Protein AF-A0A2N0QVT3-F1 (afdb_monomer_lite)

Organism: NCBI:txid588596

Radius of gyration: 16.44 Å; chains: 1; bounding box: 43×22×49 Å

Foldseek 3Di:
DPPDAQDPVLLVVPVPDDLQDDDPVRLVSL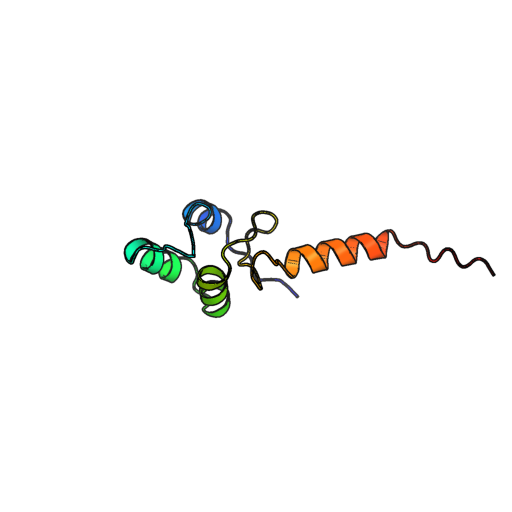CVRDVDPVQSVLCSAANADPVRRGRAPHNVHRPVVVVVVVVVVVVVDDPPDDD

Sequence (83 aa):
MDEVKLSDGVFEQIKDFRHEYLTEEQESLIDKLILNEELKSRYKENGLCYECKQPNTGDYYCQACKSKRFQQNFKNWTSGNHD

pLDDT: mean 88.32, std 9.93, range [48.31, 96.94]

Structure (mmCIF, N/CA/C/O backbone):
data_AF-A0A2N0QVT3-F1
#
_entry.id   AF-A0A2N0QVT3-F1
#
loop_
_atom_site.group_PDB
_atom_site.id
_atom_site.type_symbol
_atom_site.label_atom_id
_atom_site.label_alt_id
_atom_site.label_comp_id
_atom_site.label_asym_id
_atom_site.label_entity_id
_atom_site.label_seq_id
_atom_site.pdbx_PDB_ins_code
_atom_site.Cartn_x
_atom_site.Cartn_y
_atom_site.Cartn_z
_atom_site.occupancy
_atom_site.B_iso_or_equiv
_atom_site.auth_seq_id
_atom_site.auth_comp_id
_atom_site.auth_asym_id
_atom_site.auth_atom_id
_atom_site.pdbx_PDB_model_num
ATOM 1 N N . MET A 1 1 ? 17.257 -7.229 -4.741 1.00 48.31 1 MET A N 1
ATOM 2 C CA . MET A 1 1 ? 16.654 -6.752 -3.486 1.00 48.31 1 MET A CA 1
ATOM 3 C C . MET A 1 1 ? 15.235 -7.261 -3.521 1.00 48.31 1 MET A C 1
ATOM 5 O O . MET A 1 1 ? 14.480 -6.817 -4.378 1.00 48.31 1 MET A O 1
ATOM 9 N N . ASP A 1 2 ? 14.938 -8.295 -2.743 1.00 52.66 2 ASP A N 1
ATOM 10 C CA . ASP A 1 2 ? 13.587 -8.842 -2.677 1.00 52.66 2 ASP A CA 1
ATOM 11 C C . ASP A 1 2 ? 12.711 -7.809 -1.969 1.00 52.66 2 ASP A C 1
ATOM 13 O O . ASP A 1 2 ? 12.742 -7.671 -0.750 1.00 52.66 2 ASP A O 1
ATOM 17 N N . GLU A 1 3 ? 12.021 -6.986 -2.756 1.00 62.78 3 GLU A N 1
ATOM 18 C CA . GLU A 1 3 ? 11.071 -6.010 -2.232 1.00 62.78 3 GLU A CA 1
ATOM 19 C C . GLU A 1 3 ? 9.946 -6.766 -1.520 1.00 62.78 3 GLU A C 1
ATOM 21 O O . GLU A 1 3 ? 9.272 -7.611 -2.119 1.00 62.78 3 GLU A O 1
ATOM 26 N N . VAL A 1 4 ? 9.762 -6.478 -0.231 1.00 70.81 4 VAL A N 1
ATOM 27 C CA . VAL A 1 4 ? 8.711 -7.074 0.596 1.00 70.81 4 VAL A CA 1
ATOM 28 C C . VAL A 1 4 ? 7.361 -6.595 0.069 1.00 70.81 4 VAL A C 1
ATOM 30 O O . VAL A 1 4 ? 6.949 -5.459 0.294 1.00 70.81 4 VAL A O 1
ATOM 33 N N . LYS A 1 5 ? 6.677 -7.465 -0.674 1.00 76.00 5 LYS A N 1
ATOM 34 C CA . LYS A 1 5 ? 5.332 -7.208 -1.192 1.00 76.00 5 LYS A CA 1
ATOM 35 C C . LYS A 1 5 ? 4.287 -7.577 -0.151 1.00 76.00 5 LYS A C 1
ATOM 37 O O . LYS A 1 5 ? 4.441 -8.569 0.561 1.00 76.00 5 LYS A O 1
ATOM 42 N N . LEU A 1 6 ? 3.202 -6.808 -0.112 1.00 86.94 6 LEU A N 1
ATOM 43 C CA . LEU A 1 6 ? 1.997 -7.230 0.593 1.00 86.94 6 LEU A CA 1
ATOM 44 C C . LEU A 1 6 ? 1.427 -8.473 -0.099 1.00 86.94 6 LEU A C 1
ATOM 46 O O . LEU A 1 6 ? 1.532 -8.620 -1.320 1.00 86.94 6 LEU A O 1
ATOM 50 N N . SER A 1 7 ? 0.832 -9.374 0.680 1.00 89.44 7 SER A N 1
ATOM 51 C CA . SER A 1 7 ? 0.100 -10.499 0.104 1.00 89.44 7 SER A CA 1
ATOM 52 C C . SER A 1 7 ? -1.159 -9.995 -0.604 1.00 89.44 7 SER A C 1
ATOM 54 O O . SER A 1 7 ? -1.748 -8.987 -0.207 1.00 89.44 7 SER A O 1
ATOM 56 N N . ASP A 1 8 ? -1.605 -10.720 -1.631 1.00 90.31 8 ASP A N 1
ATOM 57 C CA . ASP A 1 8 ? -2.806 -10.352 -2.388 1.00 90.31 8 ASP A CA 1
ATOM 58 C C . ASP A 1 8 ? -4.040 -10.224 -1.481 1.00 90.31 8 ASP A C 1
ATOM 60 O O . ASP A 1 8 ? -4.828 -9.299 -1.638 1.00 90.31 8 ASP A O 1
ATOM 64 N N . GLY A 1 9 ? -4.163 -11.086 -0.466 1.00 93.44 9 GLY A N 1
ATOM 65 C CA . GLY A 1 9 ? -5.260 -11.017 0.500 1.00 93.44 9 GLY A CA 1
ATOM 66 C C . GLY A 1 9 ? -5.229 -9.772 1.393 1.00 93.44 9 GLY A C 1
ATOM 67 O O . GLY A 1 9 ? -6.286 -9.274 1.769 1.00 93.44 9 GLY A O 1
ATOM 68 N N . VAL A 1 10 ? -4.044 -9.250 1.732 1.00 93.31 10 VAL A N 1
ATOM 69 C CA . VAL A 1 10 ? -3.926 -7.972 2.456 1.00 93.31 10 VAL A CA 1
ATOM 70 C C . VAL A 1 10 ? -4.300 -6.822 1.533 1.00 93.31 10 VAL A C 1
ATOM 72 O O . VAL A 1 10 ? -5.097 -5.975 1.920 1.00 93.31 10 VAL A O 1
ATOM 75 N N . PHE A 1 11 ? -3.776 -6.820 0.304 1.00 93.88 11 PHE A N 1
ATOM 76 C CA . PHE A 1 11 ? -4.069 -5.789 -0.689 1.00 93.88 11 PHE A CA 1
ATOM 77 C C . PHE A 1 11 ? -5.576 -5.645 -0.935 1.00 93.88 11 PHE A C 1
ATOM 79 O O . PHE A 1 11 ? -6.100 -4.541 -0.833 1.00 93.88 11 PHE A O 1
ATOM 86 N N . GLU A 1 12 ? -6.290 -6.746 -1.179 1.00 95.06 12 GLU A N 1
ATOM 87 C CA . GLU A 1 12 ? -7.735 -6.709 -1.440 1.00 95.06 12 GLU A CA 1
ATOM 88 C C . GLU A 1 12 ? -8.556 -6.138 -0.272 1.00 95.06 12 GLU A C 1
ATOM 90 O O . GLU A 1 12 ? -9.597 -5.534 -0.510 1.00 95.06 12 GLU A O 1
ATOM 95 N N . GLN A 1 13 ? -8.087 -6.276 0.975 1.00 95.75 13 GLN A N 1
ATOM 96 C CA . GLN A 1 13 ? -8.782 -5.734 2.150 1.00 95.75 13 GLN A CA 1
ATOM 97 C C . GLN A 1 13 ? -8.649 -4.216 2.287 1.00 95.75 13 GLN A C 1
ATOM 99 O O . GLN A 1 13 ? -9.537 -3.582 2.850 1.00 95.75 13 GLN A O 1
ATOM 104 N N . ILE A 1 14 ? -7.543 -3.638 1.811 1.00 94.94 14 ILE A N 1
ATOM 105 C CA . ILE A 1 14 ? -7.188 -2.236 2.085 1.00 94.94 14 ILE A CA 1
ATOM 106 C C . ILE A 1 14 ? -7.094 -1.367 0.823 1.00 94.94 14 ILE A C 1
ATOM 108 O O . ILE A 1 14 ? -6.854 -0.164 0.938 1.00 94.94 14 ILE A O 1
ATOM 112 N N . LYS A 1 15 ? -7.244 -1.950 -0.378 1.00 93.75 15 LYS A N 1
ATOM 113 C CA . LYS A 1 15 ? -7.096 -1.242 -1.664 1.00 93.75 15 LYS A CA 1
ATOM 114 C C . LYS A 1 15 ? -8.087 -0.090 -1.834 1.00 93.75 15 LYS A C 1
ATOM 116 O O . LYS A 1 15 ? -7.726 0.918 -2.419 1.00 93.75 15 LYS A O 1
ATOM 121 N N . ASP A 1 16 ? -9.296 -0.222 -1.289 1.00 94.38 16 ASP A N 1
ATOM 122 C CA . ASP A 1 16 ? -10.375 0.758 -1.467 1.00 94.38 16 ASP A CA 1
ATOM 123 C C . ASP A 1 16 ? -10.399 1.822 -0.355 1.00 94.38 16 ASP A C 1
ATOM 125 O O . ASP A 1 16 ? -11.245 2.719 -0.346 1.00 94.38 16 ASP A O 1
ATOM 129 N N . PHE A 1 17 ? -9.475 1.745 0.607 1.00 95.06 17 PHE A N 1
ATOM 130 C CA . PHE A 1 17 ? -9.387 2.725 1.681 1.00 95.06 17 PHE A CA 1
ATOM 131 C C . PHE A 1 17 ? -8.709 4.002 1.189 1.00 95.06 17 PHE A C 1
ATOM 133 O O . PHE A 1 17 ? -7.645 3.984 0.565 1.00 95.06 17 PHE A O 1
ATOM 140 N N . ARG A 1 18 ? -9.311 5.144 1.528 1.00 93.62 18 ARG A N 1
ATOM 141 C CA . ARG A 1 18 ? -8.681 6.449 1.330 1.00 93.62 18 ARG A CA 1
ATOM 142 C C . ARG A 1 18 ? -7.693 6.688 2.465 1.00 93.62 18 ARG A C 1
ATOM 144 O O . ARG A 1 18 ? -8.117 6.993 3.570 1.00 93.62 18 ARG A O 1
ATOM 151 N N . HIS A 1 19 ? -6.399 6.553 2.181 1.00 91.94 19 HIS A N 1
ATOM 152 C CA . HIS A 1 19 ? -5.327 6.760 3.164 1.00 91.94 19 HIS A CA 1
ATOM 153 C C . HIS A 1 19 ? -5.365 8.156 3.825 1.00 91.94 19 HIS A C 1
ATOM 155 O O . HIS A 1 19 ? -5.105 8.265 5.015 1.00 91.94 19 HIS A O 1
ATOM 161 N N . GLU A 1 20 ? -5.798 9.193 3.097 1.00 92.12 20 GLU A N 1
ATOM 162 C CA . GLU A 1 20 ? -6.028 10.556 3.619 1.00 92.12 20 GLU A CA 1
ATOM 163 C C . GLU A 1 20 ? -7.176 10.648 4.649 1.00 92.12 20 GLU A C 1
ATOM 165 O O . GLU A 1 20 ? -7.278 11.627 5.386 1.00 92.12 20 GLU A O 1
ATOM 170 N N . TYR A 1 21 ? -8.070 9.654 4.677 1.00 94.75 21 TYR A N 1
ATOM 171 C CA . TYR A 1 21 ? -9.315 9.656 5.451 1.00 94.75 21 TYR A CA 1
ATOM 172 C C . TYR A 1 21 ? -9.568 8.291 6.107 1.00 94.75 21 TYR A C 1
ATOM 174 O O . TYR A 1 21 ? -10.650 7.713 5.959 1.00 94.75 21 TYR A O 1
ATOM 182 N N . LEU A 1 22 ? -8.564 7.753 6.802 1.00 95.50 22 LEU A N 1
ATOM 183 C CA . LEU A 1 22 ? -8.711 6.507 7.550 1.00 95.50 22 LEU A CA 1
ATOM 184 C C . LEU A 1 22 ? -9.527 6.730 8.829 1.00 95.50 22 LEU A C 1
ATOM 186 O O . LEU A 1 22 ? -9.353 7.709 9.549 1.00 95.50 22 LEU A O 1
ATOM 190 N N . THR A 1 23 ? -10.428 5.794 9.107 1.00 96.94 23 THR A N 1
ATOM 191 C CA . THR A 1 23 ? -11.112 5.687 10.403 1.00 96.94 23 THR A CA 1
ATOM 192 C C . THR A 1 23 ? -10.256 4.907 11.400 1.00 96.94 23 THR A C 1
ATOM 194 O O . THR A 1 23 ? -9.428 4.093 10.995 1.00 96.94 23 THR A O 1
ATOM 197 N N . GLU A 1 24 ? -10.501 5.071 12.702 1.00 96.12 24 GLU A N 1
ATOM 198 C CA . GLU A 1 24 ? -9.787 4.328 13.757 1.00 96.12 24 GLU A CA 1
ATOM 199 C C . GLU A 1 24 ? -9.868 2.798 13.563 1.00 96.12 24 GLU A C 1
ATOM 201 O O . GLU A 1 24 ? -8.897 2.073 13.789 1.00 96.12 24 GLU A O 1
ATOM 206 N N . GLU A 1 25 ? -11.010 2.292 13.082 1.00 96.88 25 GLU A N 1
ATOM 207 C CA . GLU A 1 25 ? -11.192 0.870 12.771 1.00 96.88 25 GLU A CA 1
ATOM 208 C C . GLU A 1 25 ? -10.319 0.422 11.591 1.00 96.88 25 GLU A C 1
ATOM 210 O O . GLU A 1 25 ? -9.685 -0.636 11.652 1.00 96.88 25 GLU A O 1
ATOM 215 N N . GLN A 1 26 ? -10.251 1.232 10.528 1.00 96.38 26 GLN A N 1
ATOM 216 C CA . GLN A 1 26 ? -9.399 0.957 9.369 1.00 96.38 26 GLN A CA 1
ATOM 217 C C . GLN A 1 26 ? -7.920 1.024 9.744 1.00 96.38 26 GLN A C 1
ATOM 219 O O . GLN A 1 26 ? -7.162 0.142 9.345 1.00 96.38 26 GLN A O 1
ATOM 224 N N . GLU A 1 27 ? -7.509 2.010 10.544 1.00 95.06 27 GLU A N 1
ATOM 225 C CA . GLU A 1 27 ? -6.139 2.103 11.049 1.00 95.06 27 GLU A CA 1
ATOM 226 C C . GLU A 1 27 ? -5.764 0.877 11.882 1.00 95.06 27 GLU A C 1
ATOM 228 O O . GLU A 1 27 ? -4.728 0.264 11.629 1.00 95.06 27 GLU A O 1
ATOM 233 N N . SER A 1 28 ? -6.637 0.448 12.800 1.00 95.69 28 SER A N 1
ATOM 234 C CA . SER A 1 28 ? -6.419 -0.765 13.594 1.00 95.69 28 SER A CA 1
ATOM 235 C C . SER A 1 28 ? -6.310 -2.022 12.725 1.00 95.69 28 SER A C 1
ATOM 237 O O . SER A 1 28 ? -5.520 -2.921 13.023 1.00 95.69 28 SER A O 1
ATOM 239 N N . LEU A 1 29 ? -7.096 -2.111 11.647 1.00 95.88 29 LEU A N 1
ATOM 240 C CA . LEU A 1 29 ? -7.009 -3.211 10.689 1.00 95.88 29 LEU A CA 1
ATOM 241 C C . LEU A 1 29 ? -5.670 -3.188 9.940 1.00 95.88 29 LEU A C 1
ATOM 243 O O . LEU A 1 29 ? -4.999 -4.216 9.864 1.00 95.88 29 LEU A O 1
ATOM 247 N N . ILE A 1 30 ? -5.250 -2.027 9.437 1.00 94.75 30 ILE A N 1
ATOM 248 C CA . ILE A 1 30 ? -3.963 -1.853 8.750 1.00 94.75 30 ILE A CA 1
ATOM 249 C C . ILE A 1 30 ? -2.804 -2.226 9.674 1.00 94.75 30 ILE A C 1
ATOM 251 O O . ILE A 1 30 ? -1.907 -2.957 9.255 1.00 94.75 30 ILE A O 1
ATOM 255 N N . ASP A 1 31 ? -2.848 -1.797 10.936 1.00 94.25 31 ASP A N 1
ATOM 256 C CA . ASP A 1 31 ? -1.806 -2.080 11.923 1.00 94.25 31 ASP A CA 1
ATOM 257 C C . ASP A 1 31 ? -1.657 -3.584 12.209 1.00 94.25 31 ASP A C 1
ATOM 259 O O . ASP A 1 31 ? -0.555 -4.049 12.502 1.00 94.25 31 ASP A O 1
ATOM 263 N N . LYS A 1 32 ? -2.747 -4.354 12.077 1.00 95.06 32 LYS A N 1
ATOM 264 C CA . LYS A 1 32 ? -2.749 -5.823 12.194 1.00 95.06 32 LYS A CA 1
ATOM 265 C C . LYS A 1 32 ? -2.287 -6.525 10.917 1.00 95.06 32 LYS A C 1
ATOM 267 O O . LYS A 1 32 ? -1.658 -7.576 11.001 1.00 95.06 32 LYS A O 1
ATOM 272 N N . LEU A 1 33 ? -2.628 -5.986 9.744 1.00 94.19 33 LEU A N 1
ATOM 273 C CA . LEU A 1 33 ? -2.323 -6.603 8.448 1.00 94.19 33 LEU A CA 1
ATOM 274 C C . LEU A 1 33 ? -0.886 -6.325 7.982 1.00 94.19 33 LEU A C 1
ATOM 276 O O . LEU A 1 33 ? -0.248 -7.201 7.397 1.00 94.19 33 LEU A O 1
ATOM 280 N N . ILE A 1 34 ? -0.372 -5.116 8.226 1.00 93.19 34 ILE A N 1
ATOM 281 C CA . ILE A 1 34 ? 0.962 -4.676 7.808 1.00 93.19 34 ILE A CA 1
ATOM 282 C C . ILE A 1 34 ? 1.879 -4.628 9.033 1.00 93.19 34 ILE A C 1
ATOM 284 O O . ILE A 1 34 ? 1.966 -3.622 9.732 1.00 93.19 34 ILE A O 1
ATOM 288 N N . LEU A 1 35 ? 2.601 -5.725 9.273 1.00 90.94 35 LEU A N 1
ATOM 289 C CA . LEU A 1 35 ? 3.525 -5.849 10.412 1.00 90.94 35 LEU A CA 1
ATOM 290 C C . LEU A 1 35 ? 4.805 -5.016 10.260 1.00 90.94 35 LEU A C 1
ATOM 292 O O . LEU A 1 35 ? 5.492 -4.739 11.237 1.00 90.94 35 LEU A O 1
ATOM 296 N N . ASN A 1 36 ? 5.167 -4.660 9.028 1.00 91.69 36 ASN A N 1
ATOM 297 C CA . ASN A 1 36 ? 6.345 -3.847 8.772 1.00 91.69 36 ASN A CA 1
ATOM 298 C C . ASN A 1 36 ? 5.998 -2.363 8.969 1.00 91.69 36 ASN A C 1
ATOM 300 O O . ASN A 1 36 ? 5.208 -1.805 8.207 1.00 91.69 36 ASN A O 1
ATOM 304 N N . GLU A 1 37 ? 6.615 -1.732 9.969 1.00 92.38 37 GLU A N 1
ATOM 305 C CA . GLU A 1 37 ? 6.347 -0.332 10.328 1.00 92.38 37 GLU A CA 1
ATOM 306 C C . GLU A 1 37 ? 6.664 0.659 9.196 1.00 92.38 37 GLU A C 1
ATOM 308 O O . GLU A 1 37 ? 5.935 1.627 8.998 1.00 92.38 37 GLU A O 1
ATOM 313 N N . GLU A 1 38 ? 7.696 0.400 8.389 1.00 91.75 38 GLU A N 1
ATOM 314 C CA . GLU A 1 38 ? 8.053 1.247 7.243 1.00 91.75 38 GLU A CA 1
ATOM 315 C C . GLU A 1 38 ? 6.985 1.180 6.141 1.00 91.75 38 GLU A C 1
ATOM 317 O O . GLU A 1 38 ? 6.552 2.209 5.624 1.00 91.75 38 GLU A O 1
ATOM 322 N N . LEU A 1 39 ? 6.512 -0.024 5.800 1.00 92.31 39 LEU A N 1
ATOM 323 C CA . LEU A 1 39 ? 5.427 -0.210 4.831 1.00 92.31 39 LEU A CA 1
ATOM 324 C C . LEU A 1 39 ? 4.117 0.403 5.330 1.00 92.31 39 LEU A C 1
ATOM 326 O O . LEU A 1 39 ? 3.375 0.994 4.546 1.00 92.31 39 LEU A O 1
ATOM 330 N N . LYS A 1 40 ? 3.849 0.285 6.629 1.00 93.50 40 LYS A N 1
ATOM 331 C CA . LYS A 1 40 ? 2.680 0.868 7.284 1.00 93.50 40 LYS A CA 1
ATOM 332 C C . LYS A 1 40 ? 2.705 2.397 7.224 1.00 93.50 40 LYS A C 1
ATOM 334 O O . LYS A 1 40 ? 1.721 2.977 6.773 1.00 93.50 40 LYS A O 1
ATOM 339 N N . SER A 1 41 ? 3.817 3.039 7.599 1.00 93.25 41 SER A N 1
ATOM 340 C CA . SER A 1 41 ? 3.970 4.504 7.505 1.00 93.25 41 SER A CA 1
ATOM 341 C C . SER A 1 41 ? 3.770 4.973 6.067 1.00 93.25 41 SER A C 1
ATOM 343 O O . SER A 1 41 ? 2.939 5.834 5.800 1.00 93.25 41 SER A O 1
ATOM 345 N N . ARG A 1 42 ? 4.432 4.308 5.111 1.00 93.62 42 ARG A N 1
ATOM 346 C CA . ARG A 1 42 ? 4.294 4.616 3.681 1.00 93.62 42 ARG A CA 1
ATOM 347 C C . ARG A 1 42 ? 2.868 4.479 3.169 1.00 93.62 42 ARG A C 1
ATOM 349 O O . ARG A 1 42 ? 2.450 5.293 2.354 1.00 93.62 42 ARG A O 1
ATOM 356 N N . TYR A 1 43 ? 2.136 3.461 3.620 1.00 93.94 43 TYR A N 1
ATOM 357 C CA . TYR A 1 43 ? 0.737 3.275 3.2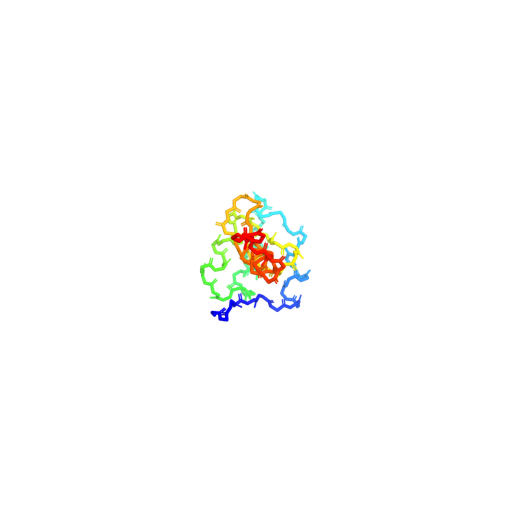49 1.00 93.94 43 TYR A CA 1
ATOM 358 C C . TYR A 1 43 ? -0.125 4.428 3.770 1.00 93.94 43 TYR A C 1
ATOM 360 O O . TYR A 1 43 ? -0.912 4.981 3.005 1.00 93.94 43 TYR A O 1
ATOM 368 N N . LYS A 1 44 ? 0.031 4.790 5.051 1.00 93.00 44 LYS A N 1
ATOM 369 C CA . LYS A 1 44 ? -0.746 5.869 5.679 1.00 93.00 44 LYS A CA 1
ATOM 370 C C . LYS A 1 44 ? -0.431 7.230 5.046 1.00 93.00 44 LYS A C 1
ATOM 372 O O . LYS A 1 44 ? -1.337 8.031 4.873 1.00 93.00 44 LYS A O 1
ATOM 377 N N . GLU A 1 45 ? 0.819 7.459 4.646 1.00 93.31 45 GLU A N 1
ATOM 378 C CA . GLU A 1 45 ? 1.258 8.712 4.019 1.00 93.31 45 GLU A CA 1
ATOM 379 C C . GLU A 1 45 ? 0.906 8.818 2.530 1.00 93.31 45 GLU A C 1
ATOM 381 O O . GLU A 1 45 ? 0.440 9.861 2.101 1.00 93.31 45 GLU A O 1
ATOM 386 N N . ASN A 1 46 ? 1.145 7.765 1.737 1.00 93.75 46 ASN A N 1
ATOM 387 C CA . ASN A 1 46 ? 1.164 7.857 0.266 1.00 93.75 46 ASN A CA 1
ATOM 388 C C . ASN A 1 46 ? 0.190 6.885 -0.433 1.00 93.75 46 ASN A C 1
ATOM 390 O O . ASN A 1 46 ? 0.143 6.804 -1.669 1.00 93.75 46 ASN A O 1
ATOM 394 N N . GLY A 1 47 ? -0.534 6.065 0.332 1.00 93.75 47 GLY A N 1
ATOM 395 C CA . GLY A 1 47 ? -1.434 5.039 -0.186 1.00 93.75 47 GLY A CA 1
ATOM 396 C C . GLY A 1 47 ? -0.725 3.882 -0.899 1.00 93.75 47 GLY A C 1
ATOM 397 O O . GLY A 1 47 ? 0.472 3.632 -0.733 1.00 93.75 47 GLY A O 1
ATOM 398 N N . LEU A 1 48 ? -1.489 3.137 -1.705 1.00 93.31 48 LEU A N 1
ATOM 399 C CA . LEU A 1 48 ? -1.013 1.962 -2.441 1.00 93.31 48 LEU A CA 1
ATOM 400 C C . LEU A 1 48 ? -0.733 2.244 -3.912 1.00 93.31 48 LEU A C 1
ATOM 402 O O . LEU A 1 48 ? -1.426 3.006 -4.585 1.00 93.31 48 LEU A O 1
ATOM 406 N N . CYS A 1 49 ? 0.234 1.507 -4.443 1.00 93.25 49 CYS A N 1
ATOM 407 C CA . CYS A 1 49 ? 0.395 1.317 -5.869 1.00 93.25 49 CYS A CA 1
ATOM 408 C C . CYS A 1 49 ? -0.445 0.125 -6.345 1.00 93.25 49 CYS A C 1
ATOM 410 O O . CYS A 1 49 ? -0.195 -1.016 -5.953 1.00 93.25 49 CYS A O 1
ATOM 412 N N . TYR A 1 50 ? -1.378 0.358 -7.267 1.00 90.38 50 TYR A N 1
ATOM 413 C CA . TYR A 1 50 ? -2.216 -0.700 -7.847 1.00 90.38 50 TYR A CA 1
ATOM 414 C C . TYR A 1 50 ? -1.466 -1.629 -8.813 1.00 90.38 50 TYR A C 1
ATOM 416 O O . TYR A 1 50 ? -1.905 -2.748 -9.058 1.00 90.38 50 TYR A O 1
ATOM 424 N N . GLU A 1 51 ? -0.322 -1.198 -9.352 1.00 90.69 51 GLU A N 1
ATOM 425 C CA . GLU A 1 51 ? 0.459 -2.007 -10.298 1.00 90.69 51 GLU A CA 1
ATOM 426 C C . GLU A 1 51 ? 1.257 -3.112 -9.601 1.00 90.69 51 GLU A C 1
ATOM 428 O O . GLU A 1 51 ? 1.336 -4.237 -10.096 1.00 90.69 51 GLU A O 1
ATOM 433 N N . CYS A 1 52 ? 1.882 -2.793 -8.463 1.00 91.25 52 CYS A N 1
ATOM 434 C CA . CYS A 1 52 ? 2.754 -3.724 -7.745 1.00 91.25 52 CYS A CA 1
ATOM 435 C C . CYS A 1 52 ? 2.238 -4.136 -6.365 1.00 91.25 52 CYS A C 1
ATOM 437 O O . CYS A 1 52 ? 2.886 -4.971 -5.732 1.00 91.25 52 CYS A O 1
ATOM 439 N N . LYS A 1 53 ? 1.102 -3.580 -5.921 1.00 92.12 53 LYS A N 1
ATOM 440 C CA . LYS A 1 53 ? 0.447 -3.874 -4.637 1.00 92.12 53 LYS A CA 1
ATOM 441 C C . LYS A 1 53 ? 1.307 -3.535 -3.411 1.00 92.12 53 LYS A C 1
ATOM 443 O O . LYS A 1 53 ? 1.126 -4.108 -2.341 1.00 92.12 53 LYS A O 1
ATOM 448 N N . GLN A 1 54 ? 2.258 -2.615 -3.567 1.00 91.44 54 GLN A N 1
ATOM 449 C CA . GLN A 1 54 ? 3.089 -2.097 -2.478 1.00 91.44 54 GLN A CA 1
ATOM 450 C C . GLN A 1 54 ? 2.670 -0.666 -2.120 1.00 91.44 54 GLN A C 1
ATOM 452 O O . GLN A 1 54 ? 2.164 0.046 -2.993 1.00 91.44 54 GLN A O 1
ATOM 457 N N . PRO A 1 55 ? 2.914 -0.218 -0.878 1.00 93.69 55 PRO A N 1
ATOM 458 C CA . PRO A 1 55 ? 2.812 1.191 -0.520 1.00 93.69 55 PRO A CA 1
ATOM 459 C C . PRO A 1 55 ? 3.652 2.078 -1.443 1.00 93.69 55 PRO A C 1
ATOM 461 O O . PRO A 1 55 ? 4.757 1.702 -1.849 1.00 93.69 55 PRO A O 1
ATOM 464 N N . ASN A 1 56 ? 3.132 3.255 -1.780 1.00 94.12 56 ASN A N 1
ATOM 465 C CA . ASN A 1 56 ? 3.893 4.234 -2.542 1.00 94.12 56 ASN A CA 1
ATOM 466 C C . ASN A 1 56 ? 5.056 4.780 -1.701 1.00 94.12 56 ASN A C 1
ATOM 468 O O . ASN A 1 56 ? 5.005 4.853 -0.476 1.00 94.12 56 ASN A O 1
ATOM 472 N N . THR A 1 57 ? 6.128 5.157 -2.387 1.00 92.25 57 THR A N 1
ATOM 473 C CA . THR A 1 57 ? 7.334 5.755 -1.786 1.00 92.25 57 THR A CA 1
ATOM 474 C C . THR A 1 57 ? 7.267 7.281 -1.702 1.00 92.25 57 THR A C 1
ATOM 476 O O . THR A 1 57 ? 8.172 7.899 -1.155 1.00 92.25 57 THR A O 1
ATOM 479 N N . GLY A 1 58 ? 6.233 7.878 -2.287 1.00 90.19 58 GLY A N 1
ATOM 480 C CA . GLY A 1 58 ? 5.920 9.303 -2.251 1.00 90.19 58 GLY A CA 1
ATOM 481 C C . GLY A 1 58 ? 4.551 9.543 -2.888 1.00 90.19 58 GLY A C 1
ATOM 482 O O . GLY A 1 58 ? 3.977 8.602 -3.448 1.00 90.19 58 GLY A O 1
ATOM 483 N N . ASP A 1 59 ? 4.061 10.781 -2.856 1.00 84.12 59 ASP A N 1
ATOM 484 C CA . ASP A 1 59 ? 2.770 11.173 -3.436 1.00 84.12 59 ASP A CA 1
ATOM 485 C C . ASP A 1 59 ? 2.622 10.680 -4.879 1.00 84.12 59 ASP A C 1
ATOM 487 O O . ASP A 1 59 ? 3.309 11.136 -5.798 1.00 84.12 59 ASP A O 1
ATOM 491 N N . TYR A 1 60 ? 1.7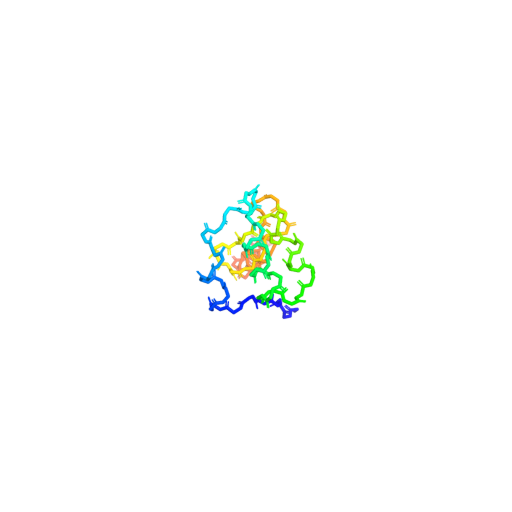31 9.703 -5.077 1.00 78.44 60 TYR A N 1
ATOM 492 C CA . TYR A 1 60 ? 1.474 9.058 -6.370 1.00 78.44 60 TYR A CA 1
ATOM 493 C C . TYR A 1 60 ? 2.727 8.458 -7.046 1.00 78.44 60 TYR A C 1
ATOM 495 O O . TYR A 1 60 ? 2.733 8.189 -8.253 1.00 78.44 60 TYR A O 1
ATOM 503 N N . TYR A 1 61 ? 3.799 8.217 -6.282 1.00 91.69 61 TYR A N 1
ATOM 504 C CA . TYR A 1 61 ? 5.084 7.750 -6.786 1.00 91.69 61 TYR A CA 1
ATOM 505 C C . TYR A 1 61 ? 5.469 6.382 -6.219 1.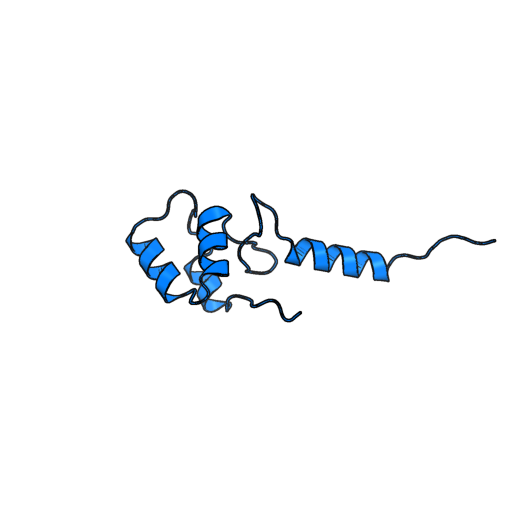00 91.69 61 TYR A C 1
ATOM 507 O O . TYR A 1 61 ? 5.816 6.227 -5.046 1.00 91.69 61 TYR A O 1
ATOM 515 N N . CYS A 1 62 ? 5.506 5.384 -7.103 1.00 94.19 62 CYS A N 1
ATOM 516 C CA . CYS A 1 62 ? 5.985 4.043 -6.792 1.00 94.19 62 CYS A CA 1
ATOM 517 C C . CYS A 1 62 ? 7.387 3.803 -7.373 1.00 94.19 62 CYS A C 1
ATOM 519 O O . CYS A 1 62 ? 7.544 3.510 -8.566 1.00 94.19 62 CYS A O 1
ATOM 521 N N . GLN A 1 63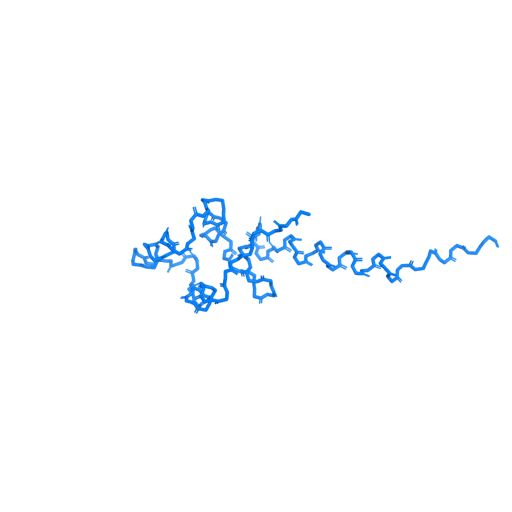 ? 8.412 3.880 -6.520 1.00 92.31 63 GLN A N 1
ATOM 522 C CA . GLN A 1 63 ? 9.804 3.627 -6.898 1.00 92.31 63 GLN A CA 1
ATOM 523 C C . GLN A 1 63 ? 10.007 2.217 -7.463 1.00 92.31 63 GLN A C 1
ATOM 525 O O . GLN A 1 63 ? 10.704 2.068 -8.465 1.00 92.31 63 GLN A O 1
ATOM 530 N N . ALA A 1 64 ? 9.364 1.202 -6.880 1.00 90.38 64 ALA A N 1
ATOM 531 C CA . ALA A 1 64 ? 9.425 -0.185 -7.347 1.00 90.38 64 ALA A CA 1
ATOM 532 C C . ALA A 1 64 ? 8.986 -0.315 -8.817 1.00 90.38 64 ALA A C 1
ATOM 534 O O . ALA A 1 64 ? 9.702 -0.858 -9.665 1.00 90.38 64 ALA A O 1
ATOM 535 N N . CYS A 1 65 ? 7.830 0.264 -9.158 1.00 92.50 65 CYS A N 1
ATOM 536 C CA . CYS A 1 65 ? 7.316 0.264 -10.527 1.00 92.50 65 CYS A CA 1
ATOM 537 C C . CYS A 1 65 ? 8.231 1.036 -11.480 1.00 92.50 65 CYS A C 1
ATOM 539 O O . CYS A 1 65 ? 8.493 0.577 -12.593 1.00 92.50 65 CYS A O 1
ATOM 541 N N . LYS A 1 66 ? 8.762 2.184 -11.047 1.00 91.69 66 LYS A N 1
ATOM 542 C CA . LYS A 1 66 ? 9.708 2.972 -11.848 1.00 91.69 66 LYS A CA 1
ATOM 543 C C . LYS A 1 66 ? 10.998 2.203 -12.106 1.00 91.69 66 LYS A C 1
ATOM 545 O O . LYS A 1 66 ? 11.404 2.101 -13.259 1.00 91.69 66 LYS A O 1
ATOM 550 N N . SER A 1 67 ? 11.587 1.602 -11.075 1.00 90.12 67 SER A N 1
ATOM 551 C CA . SER A 1 67 ? 12.786 0.765 -11.177 1.00 90.12 67 SER A CA 1
ATOM 552 C C . SER A 1 67 ? 12.576 -0.381 -12.170 1.00 90.12 67 SER A C 1
ATOM 554 O O . SER A 1 67 ? 13.367 -0.548 -13.099 1.00 90.12 67 SER A O 1
ATOM 556 N N . LYS A 1 68 ? 11.447 -1.099 -12.069 1.00 89.75 68 LYS A N 1
ATOM 557 C CA . LYS A 1 68 ? 11.089 -2.175 -13.005 1.00 89.75 68 LYS A CA 1
ATOM 558 C C . LYS A 1 68 ? 10.982 -1.682 -14.453 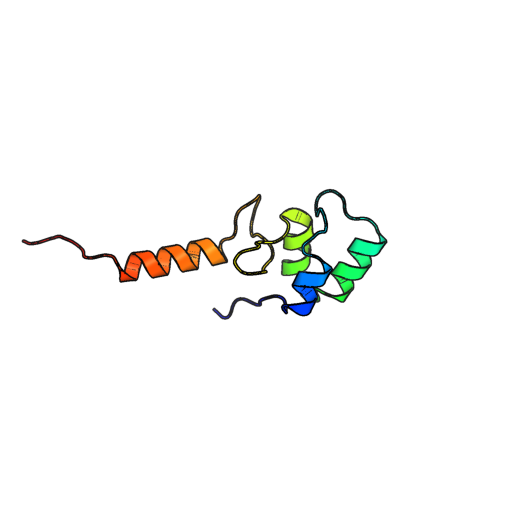1.00 89.75 68 LYS A C 1
ATOM 560 O O . LYS A 1 68 ? 11.510 -2.333 -15.354 1.00 89.75 68 LYS A O 1
ATOM 565 N N . ARG A 1 69 ? 10.339 -0.532 -14.687 1.00 89.94 69 ARG A N 1
ATOM 566 C CA . ARG A 1 69 ? 10.224 0.076 -16.026 1.00 89.94 69 ARG A CA 1
ATOM 567 C C . ARG A 1 69 ? 11.585 0.497 -16.581 1.00 89.94 69 ARG A C 1
ATOM 569 O O . ARG A 1 69 ? 11.883 0.204 -17.734 1.00 89.94 69 ARG A O 1
ATOM 576 N N . PHE A 1 70 ? 12.434 1.124 -15.767 1.00 88.25 70 PHE A N 1
ATOM 577 C CA . PHE A 1 70 ? 13.791 1.488 -16.180 1.00 88.25 70 PHE A CA 1
ATOM 578 C C . PHE A 1 70 ? 14.613 0.254 -16.554 1.00 88.25 70 PHE A C 1
ATOM 580 O O . PHE A 1 70 ? 15.189 0.220 -17.637 1.00 88.25 70 PHE A O 1
ATOM 587 N N . GLN A 1 71 ? 14.605 -0.791 -15.723 1.00 88.69 71 GLN A N 1
ATOM 588 C CA . GLN A 1 71 ? 15.298 -2.050 -16.020 1.00 88.69 71 GLN A CA 1
ATOM 589 C C . GLN A 1 71 ? 14.821 -2.694 -17.330 1.00 88.69 71 GLN A C 1
ATOM 591 O O . GLN A 1 71 ? 15.633 -3.238 -18.074 1.00 88.69 71 GLN A O 1
ATOM 596 N N . GLN A 1 72 ? 13.522 -2.630 -17.636 1.00 85.75 72 GLN A N 1
ATOM 597 C CA . GLN A 1 72 ? 12.988 -3.102 -18.918 1.00 85.75 72 GLN A CA 1
ATOM 598 C C . GLN A 1 72 ? 13.476 -2.249 -20.095 1.00 85.75 72 GLN A C 1
ATOM 600 O O . GLN A 1 72 ? 13.899 -2.800 -21.107 1.00 85.75 72 GLN A O 1
ATOM 605 N N . ASN A 1 73 ? 13.484 -0.925 -19.951 1.00 84.38 73 ASN A N 1
ATOM 606 C CA . ASN A 1 73 ? 13.969 -0.019 -20.991 1.00 84.38 73 ASN A CA 1
ATOM 607 C C . ASN A 1 73 ? 15.467 -0.202 -21.271 1.00 84.38 73 ASN A C 1
ATOM 609 O O . ASN A 1 73 ? 15.861 -0.169 -22.431 1.00 84.38 73 ASN A O 1
ATOM 613 N N . PHE A 1 74 ? 16.288 -0.470 -20.248 1.00 84.31 74 PHE A N 1
ATOM 614 C CA . PHE A 1 74 ? 17.708 -0.793 -20.436 1.00 84.31 74 PHE A CA 1
ATOM 615 C C . PHE A 1 74 ? 17.916 -2.062 -21.266 1.00 84.31 74 PHE A C 1
ATOM 617 O O . PHE A 1 74 ? 18.820 -2.101 -22.092 1.00 84.31 74 PHE A O 1
ATOM 624 N N . LYS A 1 75 ? 17.072 -3.089 -21.100 1.00 77.44 75 LYS A N 1
ATOM 625 C CA . LYS A 1 75 ? 17.144 -4.302 -21.936 1.00 77.44 75 LYS A CA 1
ATOM 626 C C . LYS A 1 75 ? 16.830 -4.026 -23.406 1.00 77.44 75 LYS A C 1
ATOM 628 O O . LYS A 1 75 ? 17.360 -4.710 -24.271 1.00 77.44 75 LYS A O 1
ATOM 633 N N . ASN A 1 76 ? 15.986 -3.033 -23.674 1.00 75.38 76 ASN A N 1
ATOM 634 C CA . ASN A 1 76 ? 15.604 -2.623 -25.025 1.00 75.38 76 ASN A CA 1
ATOM 635 C C . ASN A 1 76 ? 16.524 -1.528 -25.595 1.00 75.38 76 ASN A C 1
ATOM 637 O O . ASN A 1 76 ? 16.302 -1.068 -26.713 1.00 75.38 76 ASN A O 1
ATOM 641 N N . TRP A 1 77 ? 17.536 -1.088 -24.840 1.00 78.44 77 TRP A N 1
ATOM 642 C CA . TRP A 1 77 ? 18.453 -0.045 -25.274 1.00 78.44 77 TRP A CA 1
ATOM 643 C C . TRP A 1 77 ? 19.514 -0.621 -26.215 1.00 78.44 77 TRP A C 1
ATOM 645 O O . TRP A 1 77 ? 20.457 -1.284 -25.785 1.00 78.44 77 TRP A O 1
ATOM 655 N N . THR A 1 78 ? 19.395 -0.332 -27.509 1.00 77.00 78 THR A N 1
ATOM 656 C CA . THR A 1 78 ? 20.494 -0.492 -28.469 1.00 77.00 78 THR A CA 1
ATOM 657 C C . THR A 1 78 ? 21.247 0.829 -28.551 1.00 77.00 78 THR A C 1
ATOM 659 O O . THR A 1 78 ? 20.642 1.847 -28.880 1.00 77.00 78 THR A O 1
ATOM 662 N N . SER A 1 79 ? 22.551 0.836 -28.258 1.00 75.75 79 SER A N 1
ATOM 663 C CA . SER A 1 79 ? 23.335 2.073 -28.125 1.00 75.75 79 SER A CA 1
ATOM 664 C C . SER A 1 79 ? 23.402 2.921 -29.391 1.00 75.75 79 SER A C 1
ATOM 666 O O . SER A 1 79 ? 23.781 4.080 -29.276 1.00 75.75 79 SER A O 1
ATOM 668 N N . GLY A 1 80 ? 23.058 2.382 -30.568 1.00 71.31 80 GLY A N 1
ATOM 669 C CA . GLY A 1 80 ? 22.967 3.123 -31.832 1.00 71.31 80 GLY A CA 1
ATOM 670 C C . GLY A 1 80 ? 24.269 3.778 -32.309 1.00 71.31 80 GLY A C 1
ATOM 671 O O . GLY A 1 80 ? 24.324 4.212 -33.451 1.00 71.31 80 GLY A O 1
ATOM 672 N N . ASN A 1 81 ? 25.314 3.814 -31.478 1.00 67.50 81 ASN A N 1
ATOM 673 C CA . ASN A 1 81 ? 26.665 4.202 -31.840 1.00 67.50 81 ASN A CA 1
ATOM 674 C C . ASN A 1 81 ? 27.207 3.134 -32.783 1.00 67.50 81 ASN A C 1
ATOM 676 O O . ASN A 1 81 ? 27.707 2.091 -32.362 1.00 67.50 81 ASN A O 1
ATOM 680 N N . HIS A 1 82 ? 27.004 3.371 -34.070 1.00 64.69 82 HIS A N 1
ATOM 681 C CA . HIS A 1 82 ? 27.889 2.875 -35.106 1.00 64.69 82 HIS A CA 1
ATOM 682 C C . HIS A 1 82 ? 29.014 3.907 -35.220 1.00 64.69 82 HIS A C 1
ATOM 684 O O . HIS A 1 82 ? 28.722 5.088 -35.420 1.00 64.69 82 HIS A O 1
ATOM 690 N N . ASP A 1 83 ? 30.249 3.457 -34.992 1.00 67.44 83 ASP A N 1
ATOM 691 C CA . ASP A 1 83 ? 31.468 4.199 -35.347 1.00 67.44 83 ASP A CA 1
ATOM 692 C C . ASP A 1 83 ? 31.553 4.419 -36.866 1.00 67.44 83 ASP A C 1
ATOM 694 O O . ASP A 1 83 ? 31.113 3.516 -37.622 1.00 67.44 83 ASP A O 1
#

Secondary structure (DSSP, 8-state):
----PPPHHHHHHHTT--GGG--HHHHHHHHHH---HHHHHHHHHH-B-TTTSSB-SBTTB-HHHHHHHHHHHHHT-------